Protein AF-A0A8J7XS18-F1 (afdb_monomer_lite)

Foldseek 3Di:
DVVVLVVCCVVCVVVRVDDDDPPVVVCVVVVWAWDDKDWDDDPNHIDMDTDTHHD

Sequence (55 aa):
MVRLYEWKHKKFPNYIDCRPIFVQRALEDAAFQVLDRIEMSMWGLPMEIVLAKKP

Secondary structure (DSSP, 8-state):
-HHHHHHHHHH-TTT--PPP--HHHHHHHTTPEEEEEEEEEETTEEEEEEEEE--

Structure (mmCIF, N/CA/C/O backbone):
data_AF-A0A8J7XS18-F1
#
_entry.id   AF-A0A8J7XS18-F1
#
loop_
_atom_site.group_PDB
_atom_site.id
_atom_site.type_symbol
_atom_site.label_atom_id
_atom_site.label_alt_id
_atom_site.label_comp_id
_atom_site.label_asym_id
_atom_site.label_entity_id
_atom_site.label_seq_id
_atom_site.pdbx_PDB_ins_code
_atom_site.Cartn_x
_atom_site.Cartn_y
_atom_site.Cartn_z
_atom_site.occupancy
_atom_site.B_iso_or_equiv
_atom_site.auth_seq_id
_atom_site.auth_comp_id
_atom_site.auth_asym_id
_atom_site.auth_atom_id
_atom_site.pdbx_PDB_model_num
ATOM 1 N N . MET A 1 1 ? 8.036 6.258 -15.663 1.00 61.56 1 MET A N 1
ATOM 2 C CA . MET A 1 1 ? 8.921 5.260 -15.019 1.00 61.56 1 MET A CA 1
ATOM 3 C C . MET A 1 1 ? 8.180 3.986 -14.621 1.00 61.56 1 MET A C 1
ATOM 5 O O . MET A 1 1 ? 8.640 2.921 -15.007 1.00 61.56 1 MET A O 1
ATOM 9 N N . VAL A 1 2 ? 6.998 4.072 -13.998 1.00 66.94 2 VAL A N 1
ATOM 10 C CA . VAL A 1 2 ? 6.154 2.907 -13.630 1.00 66.94 2 VAL A CA 1
ATOM 11 C C . VAL A 1 2 ? 5.913 1.922 -14.778 1.00 66.94 2 VAL A C 1
ATOM 13 O O . VAL A 1 2 ? 6.238 0.752 -14.651 1.00 66.94 2 VAL A O 1
ATOM 16 N N . ARG A 1 3 ? 5.469 2.398 -15.951 1.00 67.94 3 ARG A N 1
ATOM 17 C CA . ARG A 1 3 ? 5.220 1.531 -17.122 1.00 67.94 3 ARG A CA 1
ATOM 18 C C . ARG A 1 3 ? 6.455 0.755 -17.602 1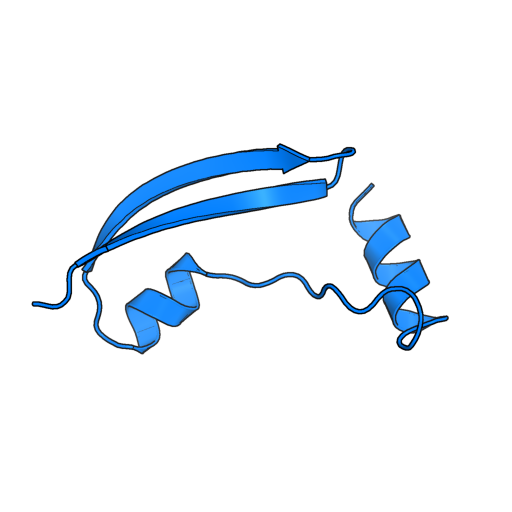.00 67.94 3 ARG A C 1
ATOM 20 O O . ARG A 1 3 ? 6.328 -0.363 -18.088 1.00 67.94 3 ARG A O 1
ATOM 27 N N . LEU A 1 4 ? 7.650 1.341 -17.478 1.00 69.38 4 LEU A N 1
ATOM 28 C CA . LEU A 1 4 ? 8.905 0.681 -17.857 1.00 69.38 4 LEU A CA 1
ATOM 29 C C . LEU A 1 4 ? 9.276 -0.403 -16.840 1.00 69.38 4 LEU A C 1
ATOM 31 O O . LEU A 1 4 ? 9.757 -1.469 -17.219 1.00 69.38 4 LEU A O 1
ATOM 35 N N . TYR A 1 5 ? 9.032 -0.127 -15.561 1.00 68.31 5 TYR A N 1
ATOM 36 C CA . TYR A 1 5 ? 9.233 -1.072 -14.473 1.00 68.31 5 TYR A CA 1
ATOM 37 C C . TYR A 1 5 ? 8.267 -2.259 -14.570 1.00 68.31 5 TYR A C 1
ATOM 39 O O . TYR A 1 5 ? 8.713 -3.400 -14.568 1.00 68.31 5 TYR A O 1
ATOM 47 N N . GLU A 1 6 ? 6.977 -2.006 -14.801 1.00 67.31 6 GLU A N 1
ATOM 48 C CA . GLU A 1 6 ? 5.966 -3.047 -15.041 1.00 67.31 6 GLU A CA 1
ATOM 49 C C . GLU A 1 6 ? 6.277 -3.894 -16.282 1.00 67.31 6 GLU A C 1
ATOM 51 O O . GLU A 1 6 ? 6.112 -5.115 -16.271 1.00 67.31 6 GLU A O 1
ATOM 56 N N . TRP A 1 7 ? 6.765 -3.272 -17.360 1.00 74.69 7 TRP A N 1
ATOM 57 C CA . TRP A 1 7 ? 7.198 -3.997 -18.555 1.00 74.69 7 TRP A CA 1
ATOM 58 C C . TRP A 1 7 ? 8.406 -4.899 -18.272 1.00 74.69 7 TRP A C 1
ATOM 60 O O . TRP A 1 7 ? 8.438 -6.047 -18.719 1.00 74.69 7 TRP A O 1
ATOM 70 N N . LYS A 1 8 ? 9.381 -4.415 -17.491 1.00 67.12 8 LYS A N 1
ATOM 71 C CA . LYS A 1 8 ? 10.526 -5.225 -17.062 1.00 67.12 8 LYS A CA 1
ATOM 72 C C . LYS A 1 8 ? 10.120 -6.349 -16.099 1.00 67.12 8 LYS A C 1
ATOM 74 O O . LYS A 1 8 ? 10.623 -7.450 -16.281 1.00 67.12 8 LYS A O 1
ATOM 79 N N . HIS A 1 9 ? 9.186 -6.122 -15.169 1.00 69.88 9 HIS A N 1
ATOM 80 C CA . HIS A 1 9 ? 8.601 -7.169 -14.313 1.00 69.88 9 HIS A CA 1
ATOM 81 C C . HIS A 1 9 ? 7.935 -8.268 -15.154 1.00 69.88 9 HIS A C 1
ATOM 83 O O . HIS A 1 9 ? 8.202 -9.447 -14.958 1.00 69.88 9 HIS A O 1
ATOM 89 N N . LYS A 1 10 ? 7.139 -7.901 -16.172 1.00 68.88 10 LYS A N 1
ATOM 90 C CA . LYS A 1 10 ? 6.525 -8.878 -17.093 1.00 68.88 10 LYS A CA 1
ATOM 91 C C . LYS A 1 10 ? 7.548 -9.701 -17.879 1.00 68.88 10 LYS A C 1
ATOM 93 O O . LYS A 1 10 ? 7.279 -10.856 -18.191 1.00 68.88 10 LYS A O 1
ATOM 98 N N . LYS A 1 11 ? 8.688 -9.106 -18.244 1.00 76.50 11 LYS A N 1
ATOM 99 C CA . LYS A 1 11 ? 9.708 -9.754 -19.083 1.00 76.50 11 LYS A CA 1
ATOM 100 C C . LYS A 1 11 ? 10.765 -10.520 -18.277 1.00 76.50 11 LYS A C 1
ATOM 102 O O . LYS A 1 11 ? 11.325 -11.481 -18.791 1.00 76.50 11 LYS A O 1
ATOM 107 N N . PHE A 1 12 ? 11.014 -10.116 -17.031 1.00 71.38 12 PHE A N 1
ATOM 108 C CA . PHE A 1 12 ? 12.015 -10.692 -16.128 1.00 71.38 12 PHE A CA 1
ATOM 109 C C . PHE A 1 12 ? 11.490 -10.778 -14.681 1.00 71.38 12 PHE A C 1
ATOM 111 O O . PHE A 1 12 ? 12.060 -10.149 -13.784 1.00 71.38 12 PHE A O 1
ATOM 118 N N . PRO A 1 13 ? 10.428 -11.563 -14.429 1.00 62.97 13 PRO A N 1
ATOM 119 C CA . PRO A 1 13 ? 9.764 -11.605 -13.122 1.00 62.97 13 PRO A CA 1
ATOM 120 C C . PRO A 1 13 ? 10.698 -12.065 -11.993 1.00 62.97 13 PRO A C 1
ATOM 122 O O . PRO A 1 13 ? 10.617 -11.554 -10.886 1.00 62.97 13 PRO A O 1
ATOM 125 N N . ASN A 1 14 ? 11.657 -12.948 -12.291 1.00 67.75 14 ASN A N 1
ATOM 126 C CA . ASN A 1 14 ? 12.628 -13.449 -11.309 1.00 67.75 14 ASN A CA 1
ATOM 127 C C . ASN A 1 14 ? 13.679 -12.412 -10.873 1.00 67.75 14 ASN A C 1
ATOM 129 O O . ASN A 1 14 ? 14.369 -12.630 -9.883 1.00 67.75 14 ASN A O 1
ATOM 133 N N . TYR A 1 15 ? 13.847 -11.318 -11.622 1.00 63.75 15 TYR A N 1
ATOM 134 C CA . TYR A 1 15 ? 14.863 -10.293 -11.342 1.00 63.75 15 TYR A CA 1
ATOM 135 C C . TYR A 1 15 ? 14.259 -8.983 -10.844 1.00 63.75 15 TYR A C 1
ATOM 137 O O . TYR A 1 15 ? 14.932 -8.195 -10.184 1.00 63.75 15 TYR A O 1
ATOM 145 N N . ILE A 1 16 ? 13.002 -8.722 -11.191 1.00 64.81 16 ILE A N 1
ATOM 146 C CA . ILE A 1 16 ? 12.273 -7.519 -10.816 1.00 64.81 16 ILE A CA 1
ATOM 147 C C . ILE A 1 16 ? 10.912 -8.015 -10.375 1.00 64.81 16 ILE A C 1
ATOM 149 O O . ILE A 1 16 ? 10.056 -8.191 -11.229 1.00 64.81 16 ILE A O 1
ATOM 153 N N . ASP A 1 17 ? 10.736 -8.289 -9.083 1.00 64.38 17 ASP A N 1
ATOM 154 C CA . ASP A 1 17 ? 9.514 -8.911 -8.549 1.00 64.38 17 ASP A CA 1
ATOM 155 C C . ASP A 1 17 ? 8.540 -7.906 -7.912 1.00 64.38 17 ASP A C 1
ATOM 157 O O . ASP A 1 17 ? 7.389 -8.247 -7.646 1.00 64.38 17 ASP A O 1
ATOM 161 N N . CYS A 1 18 ? 8.932 -6.644 -7.688 1.00 67.69 18 CYS A N 1
ATOM 162 C CA . CYS A 1 18 ? 8.000 -5.715 -7.052 1.00 67.69 18 CYS A CA 1
ATOM 163 C C . CYS A 1 18 ? 6.802 -5.473 -7.982 1.00 67.69 18 CYS A C 1
ATOM 165 O O . CYS A 1 18 ? 6.925 -4.960 -9.095 1.00 67.69 18 CYS A O 1
ATOM 167 N N . ARG A 1 19 ? 5.617 -5.858 -7.519 1.00 70.25 19 ARG A N 1
ATOM 168 C CA . ARG A 1 19 ? 4.341 -5.502 -8.137 1.00 70.25 19 ARG A CA 1
ATOM 169 C C . ARG A 1 19 ? 3.821 -4.235 -7.464 1.00 70.25 19 ARG A C 1
ATOM 171 O O . ARG A 1 19 ? 4.161 -3.995 -6.306 1.00 70.25 19 ARG A O 1
ATOM 178 N N . PRO A 1 20 ? 2.993 -3.423 -8.137 1.00 74.19 20 PRO A N 1
ATOM 179 C CA . PRO A 1 20 ? 2.242 -2.381 -7.451 1.00 74.19 20 PRO A CA 1
ATOM 180 C C . PRO A 1 20 ? 1.370 -3.020 -6.361 1.00 74.19 20 PRO A C 1
ATOM 182 O O . PRO A 1 20 ? 0.533 -3.873 -6.658 1.00 74.19 20 PRO A O 1
ATOM 185 N N . ILE A 1 21 ? 1.589 -2.633 -5.104 1.00 83.19 21 ILE A N 1
ATOM 186 C CA . ILE A 1 21 ? 0.783 -3.070 -3.961 1.00 83.19 21 ILE A CA 1
ATOM 187 C C . ILE A 1 21 ? -0.071 -1.882 -3.533 1.00 83.19 21 ILE A C 1
ATOM 189 O O . ILE A 1 21 ? 0.456 -0.852 -3.119 1.00 83.19 21 ILE A O 1
ATOM 193 N N . PHE A 1 22 ? -1.392 -2.029 -3.614 1.00 88.50 22 PHE A N 1
ATOM 194 C CA . PHE A 1 22 ? -2.343 -1.020 -3.147 1.00 88.50 22 PHE A CA 1
ATOM 195 C C . PHE A 1 22 ? -2.590 -1.206 -1.646 1.00 88.50 22 PHE A C 1
ATOM 197 O O . PHE A 1 22 ? -3.598 -1.783 -1.237 1.00 88.50 22 PHE A O 1
ATOM 204 N N . VAL A 1 23 ? -1.620 -0.775 -0.833 1.00 91.88 23 VAL A N 1
ATOM 205 C CA . VAL A 1 23 ? -1.566 -1.052 0.615 1.00 91.88 23 VAL A CA 1
ATOM 206 C C . VAL A 1 23 ? -2.799 -0.531 1.350 1.00 91.88 23 VAL A C 1
ATOM 208 O O . VAL A 1 23 ? -3.360 -1.269 2.156 1.00 91.88 23 VAL A O 1
ATOM 211 N N . GLN A 1 24 ? -3.270 0.683 1.043 1.00 92.75 24 GLN A N 1
ATOM 212 C CA . GLN A 1 24 ? -4.488 1.232 1.646 1.00 92.75 24 GLN A CA 1
ATOM 213 C C . GLN A 1 24 ? -5.679 0.287 1.468 1.00 92.75 24 GLN A C 1
ATOM 215 O O . GLN A 1 24 ? -6.320 -0.098 2.442 1.00 92.75 24 GLN A O 1
ATOM 220 N N . ARG A 1 25 ? -5.931 -0.138 0.227 1.00 93.50 25 ARG A N 1
ATOM 221 C CA . ARG A 1 25 ? -7.067 -1.002 -0.102 1.00 93.50 25 ARG A CA 1
ATOM 222 C C . ARG A 1 25 ? -6.958 -2.364 0.576 1.00 93.50 25 ARG A C 1
ATOM 224 O O . ARG A 1 25 ? -7.939 -2.855 1.113 1.00 93.50 25 ARG A O 1
ATOM 231 N N . ALA A 1 26 ? -5.756 -2.938 0.615 1.00 94.00 26 ALA A N 1
ATOM 232 C CA . ALA A 1 26 ? -5.515 -4.197 1.315 1.00 94.00 26 ALA A CA 1
ATOM 233 C C . ALA A 1 26 ? -5.793 -4.097 2.829 1.00 94.00 26 ALA A C 1
ATOM 235 O O . ALA A 1 26 ? -6.274 -5.057 3.427 1.00 94.00 26 ALA A O 1
ATOM 236 N N . LEU A 1 27 ? -5.503 -2.948 3.450 1.00 95.19 27 LEU A N 1
ATOM 237 C CA . LEU A 1 27 ? -5.787 -2.696 4.867 1.00 95.19 27 LEU A CA 1
ATOM 238 C C . LEU A 1 27 ? -7.285 -2.471 5.122 1.00 95.19 27 LEU A C 1
ATOM 240 O O . LEU A 1 27 ? -7.821 -3.018 6.086 1.00 95.19 27 LEU A O 1
ATOM 244 N N . GLU A 1 28 ? -7.963 -1.724 4.251 1.00 94.50 28 GLU A N 1
ATOM 245 C CA . GLU A 1 28 ? -9.418 -1.516 4.307 1.00 94.50 28 GLU A CA 1
ATOM 246 C C . GLU A 1 28 ? -10.185 -2.838 4.133 1.00 94.50 28 GLU A C 1
ATOM 248 O O . GLU A 1 28 ? -11.067 -3.144 4.937 1.00 94.50 28 GLU A O 1
ATOM 253 N N . ASP A 1 29 ? -9.794 -3.672 3.161 1.00 96.06 29 ASP A N 1
ATOM 254 C CA . ASP A 1 29 ? -10.370 -5.008 2.934 1.00 96.06 29 ASP A CA 1
ATOM 255 C C . ASP A 1 29 ? -10.156 -5.939 4.147 1.00 96.06 29 ASP A C 1
ATOM 257 O O . ASP A 1 29 ? -10.958 -6.836 4.410 1.00 96.06 29 ASP A O 1
ATOM 261 N N . ALA A 1 30 ? -9.095 -5.705 4.925 1.00 95.50 30 ALA A N 1
ATOM 262 C CA . ALA A 1 30 ? -8.801 -6.403 6.175 1.00 95.50 30 ALA A CA 1
ATOM 263 C C . ALA A 1 30 ? -9.471 -5.771 7.417 1.00 95.50 30 ALA A C 1
ATOM 265 O O . ALA A 1 30 ? -9.145 -6.149 8.546 1.00 95.50 30 ALA A O 1
ATOM 266 N N . ALA A 1 31 ? -10.403 -4.829 7.228 1.00 96.56 31 ALA A N 1
ATOM 267 C CA . ALA A 1 31 ? -11.144 -4.116 8.273 1.00 96.56 31 ALA A CA 1
ATOM 268 C C . ALA A 1 31 ? -10.286 -3.246 9.218 1.00 96.56 31 ALA A C 1
ATOM 270 O O . ALA A 1 31 ? -10.677 -2.979 10.358 1.00 96.56 31 ALA A O 1
ATOM 271 N N . PHE A 1 32 ? -9.126 -2.772 8.759 1.00 96.88 32 PHE A N 1
ATOM 272 C CA . PHE A 1 32 ? -8.381 -1.719 9.451 1.00 96.88 32 PHE A CA 1
ATOM 273 C C . PHE A 1 32 ? -8.944 -0.339 9.095 1.00 96.88 32 PHE A C 1
ATOM 275 O O . PHE A 1 32 ? -9.421 -0.106 7.987 1.00 96.88 32 PHE A O 1
ATOM 282 N N . GLN A 1 33 ? -8.840 0.603 10.030 1.00 96.88 33 GLN A N 1
ATOM 283 C CA . GLN A 1 33 ? -9.134 2.012 9.790 1.00 96.88 33 GLN A CA 1
ATOM 284 C C . GLN A 1 33 ? -7.851 2.742 9.402 1.00 96.88 33 GLN A C 1
ATOM 286 O O . GLN A 1 33 ? -6.902 2.804 10.186 1.00 96.88 33 GLN A O 1
ATOM 291 N N . VAL A 1 34 ? -7.820 3.298 8.195 1.00 95.81 34 VAL A N 1
ATOM 292 C CA . VAL A 1 34 ? -6.699 4.108 7.711 1.00 95.81 34 VAL A CA 1
ATOM 293 C C . VAL A 1 34 ? -6.760 5.486 8.369 1.00 95.81 34 VAL A C 1
ATOM 295 O O . VAL A 1 34 ? -7.793 6.149 8.340 1.00 95.81 34 VAL A O 1
ATOM 298 N N . LEU A 1 35 ? -5.657 5.890 8.997 1.00 96.25 35 LEU A N 1
ATOM 299 C CA . LEU A 1 35 ? -5.530 7.150 9.729 1.00 96.25 35 LEU A CA 1
ATOM 300 C C . LEU A 1 35 ? -4.774 8.208 8.928 1.00 96.25 35 LEU A C 1
ATOM 302 O O . LEU A 1 35 ? -5.129 9.380 8.990 1.00 96.25 35 LEU A O 1
ATOM 306 N N . ASP A 1 36 ? -3.730 7.798 8.208 1.00 95.94 36 ASP A N 1
ATOM 307 C CA . ASP A 1 36 ? -2.911 8.700 7.404 1.00 95.94 36 ASP A CA 1
ATOM 308 C C . ASP A 1 36 ? -2.263 7.952 6.233 1.00 95.94 36 ASP A C 1
ATOM 310 O O . ASP A 1 36 ? -2.066 6.731 6.282 1.00 95.94 36 ASP A O 1
ATOM 314 N N . ARG A 1 37 ? -1.932 8.692 5.176 1.00 94.19 37 ARG A N 1
ATOM 315 C CA . ARG A 1 37 ? -1.353 8.164 3.942 1.00 94.19 37 ARG A CA 1
ATOM 316 C C . ARG A 1 37 ? -0.370 9.161 3.355 1.00 94.19 37 ARG A C 1
ATOM 318 O O . ARG A 1 37 ? -0.719 10.302 3.067 1.00 94.19 37 ARG A O 1
ATOM 325 N N . ILE A 1 38 ? 0.835 8.682 3.076 1.00 95.00 38 ILE A N 1
ATOM 326 C CA . ILE A 1 38 ? 1.886 9.461 2.431 1.00 95.00 38 ILE A CA 1
ATOM 327 C C . ILE A 1 38 ? 2.277 8.769 1.134 1.00 95.00 38 ILE A C 1
ATOM 329 O O . ILE A 1 38 ? 2.722 7.621 1.133 1.00 95.00 38 ILE A O 1
ATOM 333 N N . GLU A 1 39 ? 2.156 9.493 0.027 1.00 91.19 39 GLU A N 1
ATOM 334 C CA . GLU A 1 39 ? 2.766 9.093 -1.234 1.00 91.19 39 GLU A CA 1
ATOM 335 C C . GLU A 1 39 ? 4.178 9.661 -1.326 1.00 91.19 39 GLU A C 1
ATOM 337 O O . GLU A 1 39 ? 4.429 10.836 -1.054 1.00 91.19 39 GLU A O 1
ATOM 342 N N . MET A 1 40 ? 5.116 8.823 -1.743 1.00 90.44 40 MET A N 1
ATOM 343 C CA . MET A 1 40 ? 6.485 9.236 -2.005 1.00 90.44 40 MET A CA 1
ATOM 344 C C . MET A 1 40 ? 7.012 8.561 -3.260 1.00 90.44 4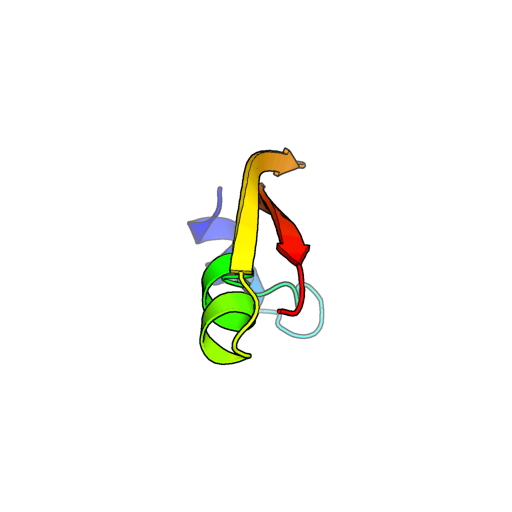0 MET A C 1
ATOM 346 O O . MET A 1 40 ? 6.388 7.664 -3.820 1.00 90.44 40 MET A O 1
ATOM 350 N N . SER A 1 41 ? 8.179 8.998 -3.722 1.00 85.94 41 SER A N 1
ATOM 351 C CA . SER A 1 41 ? 8.851 8.342 -4.835 1.00 85.94 41 SER A CA 1
ATOM 352 C C . SER A 1 41 ? 10.236 7.885 -4.416 1.00 85.94 41 SER A C 1
ATOM 354 O O . SER A 1 41 ? 11.003 8.638 -3.819 1.00 85.94 41 SER A O 1
ATOM 356 N N . MET A 1 42 ? 10.556 6.638 -4.737 1.00 81.12 42 MET A N 1
ATOM 357 C CA . MET A 1 42 ? 11.877 6.065 -4.544 1.00 81.12 42 MET A CA 1
ATOM 358 C C . MET A 1 42 ? 12.374 5.623 -5.915 1.00 81.12 42 MET A C 1
ATOM 360 O O . MET A 1 42 ? 11.729 4.828 -6.594 1.00 81.12 42 MET A O 1
ATOM 364 N N . TRP A 1 43 ? 13.490 6.205 -6.366 1.00 80.38 43 TRP A N 1
ATOM 365 C CA . TRP A 1 43 ? 14.107 5.890 -7.665 1.00 80.38 43 TRP A CA 1
ATOM 366 C C . TRP A 1 43 ? 13.138 6.103 -8.846 1.00 80.38 43 TRP A C 1
ATOM 368 O O . TRP A 1 43 ? 13.171 5.393 -9.850 1.00 80.38 43 TRP A O 1
ATOM 378 N N . GLY A 1 44 ? 12.236 7.084 -8.707 1.00 79.69 44 GLY A N 1
ATOM 379 C CA . GLY A 1 44 ? 11.216 7.407 -9.705 1.00 79.69 44 GLY A CA 1
ATOM 380 C C . GLY A 1 44 ? 10.029 6.439 -9.767 1.00 79.69 44 GLY A C 1
ATOM 381 O O . GLY A 1 44 ? 9.196 6.558 -10.672 1.00 79.69 44 GLY A O 1
ATOM 382 N N . LEU A 1 45 ? 9.941 5.494 -8.827 1.00 80.44 45 LEU A N 1
ATOM 383 C CA . LEU A 1 45 ? 8.788 4.623 -8.628 1.00 80.44 45 LEU A CA 1
ATOM 384 C C . LEU A 1 45 ? 7.917 5.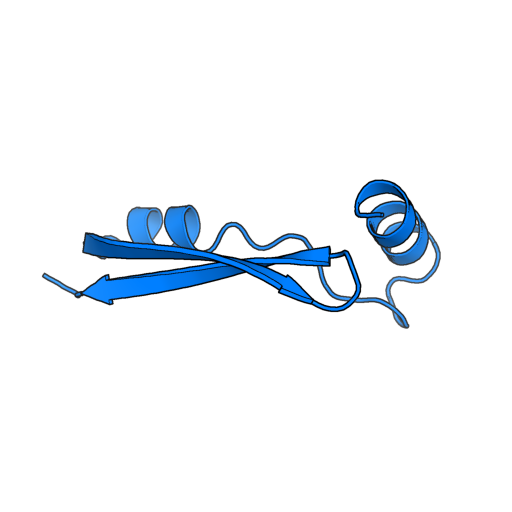177 -7.493 1.00 80.44 45 LEU A C 1
ATOM 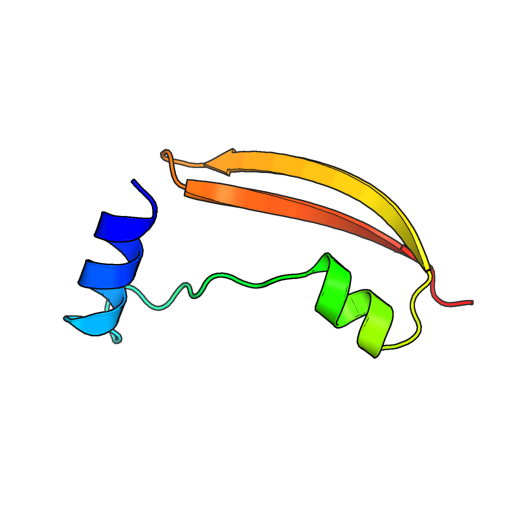386 O O . LEU A 1 45 ? 8.459 5.523 -6.441 1.00 80.44 45 LEU A O 1
ATOM 390 N N . PRO A 1 46 ? 6.594 5.287 -7.694 1.00 83.88 46 PRO A N 1
ATOM 391 C CA . PRO A 1 46 ? 5.676 5.714 -6.658 1.00 83.88 46 PRO A CA 1
ATOM 392 C C . PRO A 1 46 ? 5.584 4.625 -5.595 1.00 83.88 46 PRO A C 1
ATOM 394 O O . PRO A 1 46 ? 5.499 3.435 -5.904 1.00 83.88 46 PRO A O 1
ATOM 397 N N . MET A 1 47 ? 5.609 5.053 -4.346 1.00 87.44 47 MET A N 1
ATOM 398 C CA . MET A 1 47 ? 5.429 4.219 -3.174 1.00 87.44 47 MET A CA 1
ATOM 399 C C . MET A 1 47 ? 4.437 4.898 -2.245 1.00 87.44 47 MET A C 1
ATOM 401 O O . MET A 1 47 ? 4.253 6.116 -2.281 1.00 87.44 47 MET A O 1
ATOM 405 N N . GLU A 1 48 ? 3.826 4.100 -1.389 1.00 91.31 48 GLU A N 1
ATOM 406 C CA . GLU A 1 48 ? 2.812 4.558 -0.460 1.00 91.31 48 GLU A CA 1
ATOM 407 C C . GLU A 1 48 ? 3.124 4.030 0.936 1.00 91.31 48 GLU A C 1
ATOM 409 O O . GLU A 1 48 ? 3.451 2.854 1.106 1.00 91.31 48 GLU A O 1
ATOM 414 N N . ILE A 1 49 ? 3.025 4.907 1.930 1.00 93.12 49 ILE A N 1
ATOM 415 C CA . ILE A 1 49 ? 3.109 4.572 3.348 1.00 93.12 49 ILE A CA 1
ATOM 416 C C . ILE A 1 49 ? 1.739 4.846 3.954 1.00 93.12 49 ILE A C 1
ATOM 418 O O . ILE A 1 49 ? 1.228 5.958 3.840 1.00 93.12 49 ILE A O 1
ATOM 422 N N . VAL A 1 50 ? 1.160 3.841 4.608 1.00 95.81 50 VAL A N 1
ATOM 423 C CA . VAL A 1 50 ? -0.166 3.936 5.222 1.00 95.81 50 VAL A CA 1
ATOM 424 C C . VAL A 1 50 ? -0.054 3.677 6.715 1.00 95.81 50 VAL A C 1
ATOM 426 O O . VAL A 1 50 ? 0.459 2.640 7.135 1.00 95.81 50 VAL A O 1
ATOM 429 N N . LEU A 1 51 ? -0.560 4.612 7.514 1.00 96.44 51 LEU A N 1
ATOM 430 C CA . LEU A 1 51 ? -0.794 4.413 8.936 1.00 96.44 51 LEU A CA 1
ATOM 431 C C . LEU A 1 51 ? -2.228 3.923 9.116 1.00 96.44 51 LEU A C 1
ATOM 433 O O . LEU A 1 51 ? -3.173 4.622 8.757 1.00 96.44 51 LEU A O 1
ATOM 437 N N . ALA A 1 52 ? -2.398 2.740 9.696 1.00 96.94 52 ALA A N 1
ATOM 438 C CA . ALA A 1 52 ? -3.713 2.178 9.967 1.00 96.94 52 ALA A CA 1
ATOM 439 C C . ALA A 1 52 ? -3.803 1.627 11.389 1.00 96.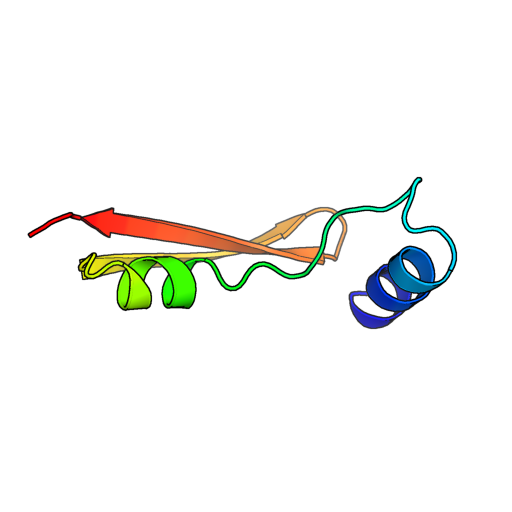94 52 ALA A C 1
ATOM 441 O O 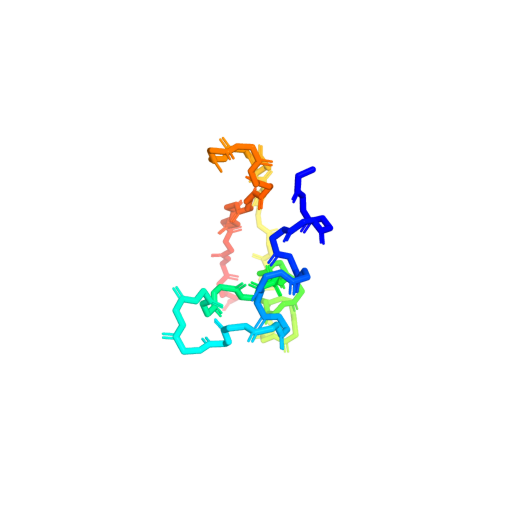. ALA A 1 52 ? -2.810 1.202 11.984 1.00 96.94 52 ALA A O 1
ATOM 442 N N . LYS A 1 53 ? -5.018 1.627 11.929 1.00 96.94 53 LYS A N 1
ATOM 443 C CA . LYS A 1 53 ? -5.343 1.128 13.259 1.00 96.94 53 LYS A CA 1
ATOM 444 C C . LYS A 1 53 ? -6.398 0.035 13.146 1.00 96.94 53 LYS A C 1
ATOM 446 O O . LYS A 1 53 ? -7.375 0.172 12.415 1.00 96.94 53 LYS A O 1
ATOM 451 N N . LYS A 1 54 ? -6.201 -1.051 13.892 1.00 91.88 54 LYS A N 1
ATOM 452 C CA . LYS A 1 54 ? -7.247 -2.053 14.085 1.00 91.88 54 LYS A CA 1
ATOM 453 C C . LYS A 1 54 ? -8.290 -1.487 15.064 1.00 91.88 54 LYS A C 1
ATOM 455 O O . LYS A 1 54 ? -7.859 -0.943 16.087 1.00 91.88 54 LYS A O 1
ATOM 460 N N . PRO A 1 55 ? -9.594 -1.555 14.744 1.00 79.19 55 PRO A N 1
ATOM 461 C CA . PRO A 1 55 ? -10.649 -1.092 15.642 1.00 79.19 55 PRO A CA 1
ATOM 462 C C . PRO A 1 55 ? -10.579 -1.762 17.019 1.00 79.19 55 PRO A C 1
ATOM 464 O O . PRO A 1 55 ? -10.179 -2.950 17.088 1.00 79.19 55 PRO A O 1
#

Radius of gyration: 13.7 Å; chains: 1; bounding box: 26×23×35 Å

pLDDT: mean 82.92, std 12.2, range [61.56, 96.94]